Protein AF-0000000066281595 (afdb_homodimer)

Nearest PDB structures (foldseek):
  4bl1-assembly1_A  TM=5.234E-01  e=7.641E+00  Homo sapiens
  4bl1-assembly1_A  TM=5.239E-01  e=7.641E+00  Homo sapiens

pLDDT: mean 90.06, std 11.45, range [53.34, 98.88]

Solvent-accessible surface area (backbone atoms only — not comparable to full-atom values): 8128 Å² total; per-residue (Å²): 135,53,73,41,80,45,77,44,69,41,49,46,61,58,48,51,50,29,25,68,72,65,73,45,55,68,57,56,34,52,54,48,17,38,49,49,46,42,50,52,51,51,50,52,52,51,50,50,50,50,52,51,51,51,50,50,55,52,48,49,52,49,51,52,50,51,52,52,52,53,57,59,70,73,106,135,54,72,42,81,46,75,44,69,40,48,46,64,59,49,52,51,31,25,68,72,64,73,45,54,69,58,56,35,52,54,50,18,39,50,51,46,42,50,51,52,52,50,51,51,50,49,51,50,49,51,49,51,52,50,51,51,52,49,49,51,50,51,52,49,52,52,53,51,52,57,59,69,74,105

InterPro domains:
  IPR019239 Bacterial antitoxin of type II TA system, VapB [PF09957] (4-44)

Secondary structure (DSSP, 8-state):
--EEEEEEEEEHHHHHHHHHHH-S-HHHHHHHHHHHHHHHHHHHHHHHHHHHHHHHHHHHHHHHHHHHHHHHHT-/--EEEEEEEEEHHHHHHHHHHH-S-HHHHHHHHHHHHHHHHHHHHHHHHHHHHHHHHHHHHHHHHHHHHHHHHT-

Sequence (150 aa):
MTVKRTTIELDEDLVRAAQAVTGETLRATVERALQQLVAAAAEQAAARRRRIVDHLAHAGTHVDADVLLSEQAWRMTVKRTTIELDEDLVRAAQAVTGETLRATVERALQQLVAAAAEQAAARRRRIVDHLAHAGTHVDADVLLSEQAWR

Structure (mmCIF, N/CA/C/O backbone):
data_AF-0000000066281595-model_v1
#
loop_
_entity.id
_entity.type
_entity.pdbx_description
1 polymer 'Putative antitoxin VapB17'
#
loop_
_atom_site.group_PDB
_atom_site.id
_atom_site.type_symbol
_atom_site.label_atom_id
_atom_site.label_alt_id
_atom_site.label_comp_id
_atom_site.label_asym_id
_atom_site.label_entity_id
_atom_site.label_seq_id
_atom_site.pdbx_PDB_ins_code
_atom_site.Cartn_x
_atom_site.Cartn_y
_atom_site.Cartn_z
_atom_site.occupancy
_atom_site.B_iso_or_equiv
_atom_site.auth_seq_id
_atom_site.auth_comp_id
_atom_site.auth_asym_id
_atom_site.auth_atom_id
_atom_site.pdbx_PDB_model_num
ATOM 1 N N . MET A 1 1 ? -6.469 -21.859 6.199 1 77 1 MET A N 1
ATOM 2 C CA . MET A 1 1 ? -5.562 -21.25 5.227 1 77 1 MET A CA 1
ATOM 3 C C . MET A 1 1 ? -5.047 -22.297 4.238 1 77 1 MET A C 1
ATOM 5 O O . MET A 1 1 ? -4.207 -23.125 4.59 1 77 1 MET A O 1
ATOM 9 N N . THR A 1 2 ? -5.73 -22.5 3.123 1 91.62 2 THR A N 1
ATOM 10 C CA . THR A 1 2 ? -5.332 -23.469 2.102 1 91.62 2 THR A CA 1
ATOM 11 C C . THR A 1 2 ? -4.312 -22.844 1.147 1 91.62 2 THR A C 1
ATOM 13 O O . THR A 1 2 ? -4.516 -21.75 0.643 1 91.62 2 THR A O 1
ATOM 16 N N . VAL A 1 3 ? -3.201 -23.531 0.984 1 91.56 3 VAL A N 1
ATOM 17 C CA . VAL A 1 3 ? -2.146 -23.094 0.08 1 91.56 3 VAL A CA 1
ATOM 18 C C . VAL A 1 3 ? -2.297 -23.781 -1.271 1 91.56 3 VAL A C 1
ATOM 20 O O . VAL A 1 3 ? -2.588 -24.984 -1.333 1 91.56 3 VAL A O 1
ATOM 23 N N . LYS A 1 4 ? -2.17 -23.047 -2.393 1 91.81 4 LYS A N 1
ATOM 24 C CA . LYS A 1 4 ? -2.283 -23.578 -3.75 1 91.81 4 LYS A CA 1
ATOM 25 C C . LYS A 1 4 ? -1.064 -23.203 -4.59 1 91.81 4 LYS A C 1
ATOM 27 O O . LYS A 1 4 ? -0.574 -22.078 -4.516 1 91.81 4 LYS A O 1
ATOM 32 N N . ARG A 1 5 ? -0.638 -24.25 -5.293 1 92.88 5 ARG A N 1
ATOM 33 C CA . ARG A 1 5 ? 0.459 -24.031 -6.23 1 92.88 5 ARG A CA 1
ATOM 34 C C . ARG A 1 5 ? -0.049 -23.422 -7.535 1 92.88 5 ARG A C 1
ATOM 36 O O . ARG A 1 5 ? -1.083 -23.844 -8.062 1 92.88 5 ARG A O 1
ATOM 43 N N . THR A 1 6 ? 0.598 -22.344 -7.973 1 90.94 6 THR A N 1
ATOM 44 C CA . THR A 1 6 ? 0.209 -21.688 -9.219 1 90.94 6 THR A CA 1
ATOM 45 C C . THR A 1 6 ? 1.439 -21.281 -10.023 1 90.94 6 THR A C 1
ATOM 47 O O . THR A 1 6 ? 2.521 -21.094 -9.461 1 90.94 6 THR A O 1
ATOM 50 N N . THR A 1 7 ? 1.228 -21.281 -11.352 1 92.12 7 THR A N 1
ATOM 51 C CA . THR A 1 7 ? 2.258 -20.812 -12.266 1 92.12 7 THR A CA 1
ATOM 52 C C . THR A 1 7 ? 1.851 -19.484 -12.898 1 92.12 7 THR A C 1
ATOM 54 O O . THR A 1 7 ? 0.753 -19.359 -13.445 1 92.12 7 THR A O 1
ATOM 57 N N . ILE A 1 8 ? 2.732 -18.531 -12.664 1 92.38 8 ILE A N 1
ATOM 58 C CA . ILE A 1 8 ? 2.408 -17.203 -13.188 1 92.38 8 ILE A CA 1
ATOM 59 C C . ILE A 1 8 ? 3.648 -16.578 -13.828 1 92.38 8 ILE A C 1
ATOM 61 O O . ILE A 1 8 ? 4.777 -16.953 -13.484 1 92.38 8 ILE A O 1
ATOM 65 N N . GLU A 1 9 ? 3.311 -15.734 -14.883 1 94.25 9 GLU A N 1
ATOM 66 C CA . GLU A 1 9 ? 4.355 -14.93 -15.5 1 94.25 9 GLU A CA 1
ATOM 67 C C . GLU A 1 9 ? 4.441 -13.547 -14.852 1 94.25 9 GLU A C 1
ATOM 69 O O . GLU A 1 9 ? 3.434 -12.852 -14.727 1 94.25 9 GLU A O 1
ATOM 74 N N . LEU A 1 10 ? 5.699 -13.242 -14.469 1 95.69 10 LEU A N 1
ATOM 75 C CA . LEU A 1 10 ? 5.902 -11.961 -13.797 1 95.69 10 LEU A CA 1
ATOM 76 C C . LEU A 1 10 ? 6.996 -11.156 -14.484 1 95.69 10 LEU A C 1
ATOM 78 O O . LEU A 1 10 ? 7.949 -11.727 -15.023 1 95.69 10 LEU A O 1
ATOM 82 N N . ASP A 1 11 ? 6.836 -9.875 -14.43 1 96.19 11 ASP A N 1
ATOM 83 C CA . ASP A 1 11 ? 7.883 -8.961 -14.875 1 96.19 11 ASP A CA 1
ATOM 84 C C . ASP A 1 11 ? 9.102 -9.031 -13.953 1 96.19 11 ASP A C 1
ATOM 86 O O . ASP A 1 11 ? 9.023 -8.664 -12.781 1 96.19 11 ASP A O 1
ATOM 90 N N . GLU A 1 12 ? 10.266 -9.414 -14.547 1 95.94 12 GLU A N 1
ATOM 91 C CA . GLU A 1 12 ? 11.469 -9.648 -13.75 1 95.94 12 GLU A CA 1
ATOM 92 C C . GLU A 1 12 ? 11.953 -8.367 -13.078 1 95.94 12 GLU A C 1
ATOM 94 O O . GLU A 1 12 ? 12.438 -8.398 -11.945 1 95.94 12 GLU A O 1
ATOM 99 N N . ASP A 1 13 ? 11.852 -7.312 -13.828 1 96.94 13 ASP A N 1
ATOM 100 C CA . ASP A 1 13 ? 12.289 -6.039 -13.258 1 96.94 13 ASP A CA 1
ATOM 101 C C . ASP A 1 13 ? 11.406 -5.637 -12.078 1 96.94 13 ASP A C 1
ATOM 103 O O . ASP A 1 13 ? 11.898 -5.148 -11.062 1 96.94 13 ASP A O 1
ATOM 107 N N . LEU A 1 14 ? 10.156 -5.871 -12.164 1 97.75 14 LEU A N 1
ATOM 108 C CA . LEU A 1 14 ? 9.219 -5.57 -11.086 1 97.75 14 LEU A CA 1
ATOM 109 C C . LEU A 1 14 ? 9.477 -6.461 -9.875 1 97.75 14 LEU A C 1
ATOM 111 O O . LEU A 1 14 ? 9.461 -5.984 -8.742 1 97.75 14 LEU A O 1
ATOM 115 N N . VAL A 1 15 ? 9.742 -7.648 -10.148 1 97.62 15 VAL A N 1
ATOM 116 C CA . VAL A 1 15 ? 10.031 -8.602 -9.078 1 97.62 15 VAL A CA 1
ATOM 117 C C . VAL A 1 15 ? 11.312 -8.188 -8.359 1 97.62 15 VAL A C 1
ATOM 119 O O . VAL A 1 15 ? 11.344 -8.148 -7.125 1 97.62 15 VAL A O 1
ATOM 122 N N . ARG A 1 16 ? 12.273 -7.859 -9.109 1 97.44 16 ARG A N 1
ATOM 123 C CA . ARG A 1 16 ? 13.539 -7.441 -8.523 1 97.44 16 ARG A CA 1
ATOM 124 C C . ARG A 1 16 ? 13.352 -6.199 -7.656 1 97.44 16 ARG A C 1
ATOM 126 O O . ARG A 1 16 ? 13.883 -6.125 -6.543 1 97.44 16 ARG A O 1
ATOM 133 N N . ALA A 1 17 ? 12.625 -5.348 -8.203 1 98.31 17 ALA A N 1
ATOM 134 C CA . ALA A 1 17 ? 12.367 -4.121 -7.453 1 98.31 17 ALA A CA 1
ATOM 135 C C . ALA A 1 17 ? 11.617 -4.414 -6.16 1 98.31 17 ALA A C 1
ATOM 137 O O . ALA A 1 17 ? 11.945 -3.875 -5.102 1 98.31 17 ALA A O 1
ATOM 138 N N . ALA A 1 18 ? 10.68 -5.223 -6.18 1 98.6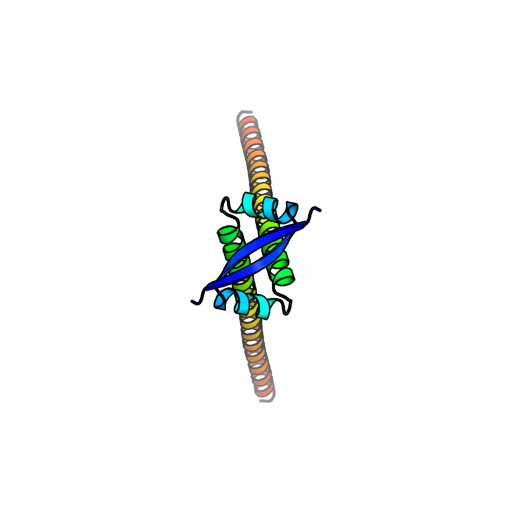9 18 ALA A N 1
ATOM 139 C CA . ALA A 1 18 ? 9.859 -5.559 -5.016 1 98.69 18 ALA A CA 1
ATOM 140 C C . ALA A 1 18 ? 10.68 -6.324 -3.979 1 98.69 18 ALA A C 1
ATOM 142 O O . ALA A 1 18 ? 10.547 -6.082 -2.775 1 98.69 18 ALA A O 1
ATOM 143 N N . GLN A 1 19 ? 11.547 -7.16 -4.484 1 98.5 19 GLN A N 1
ATOM 144 C CA . GLN A 1 19 ? 12.391 -7.918 -3.562 1 98.5 19 GLN A CA 1
ATOM 145 C C . GLN A 1 19 ? 13.422 -7.02 -2.895 1 98.5 19 GLN A C 1
ATOM 147 O O . GLN A 1 19 ? 13.773 -7.223 -1.73 1 98.5 19 GLN A O 1
ATOM 152 N N . ALA A 1 20 ? 13.844 -6.062 -3.617 1 98.31 20 ALA A N 1
ATOM 153 C CA . ALA A 1 20 ? 14.766 -5.098 -3.02 1 98.31 20 ALA A CA 1
ATOM 154 C C . ALA A 1 20 ? 14.094 -4.34 -1.877 1 98.31 20 ALA A C 1
ATOM 156 O O . ALA A 1 20 ? 14.75 -3.982 -0.893 1 98.31 20 ALA A O 1
ATOM 157 N N . VAL A 1 21 ? 12.812 -4.227 -1.953 1 98.06 21 VAL A N 1
ATOM 158 C CA . VAL A 1 21 ? 12.039 -3.531 -0.932 1 98.06 21 VAL A CA 1
ATOM 159 C C . VAL A 1 21 ? 11.906 -4.414 0.308 1 98.06 21 VAL A C 1
ATOM 161 O O . VAL A 1 21 ? 12.109 -3.949 1.433 1 98.06 21 VAL A O 1
ATOM 164 N N . THR A 1 22 ? 11.664 -5.648 0.061 1 97.88 22 THR A N 1
ATOM 165 C CA . THR A 1 22 ? 11.32 -6.516 1.182 1 97.88 22 THR A CA 1
ATOM 166 C C . THR A 1 22 ? 12.555 -7.25 1.698 1 97.88 22 THR A C 1
ATOM 168 O O . THR A 1 22 ? 12.602 -7.656 2.861 1 97.88 22 THR A O 1
ATOM 171 N N . GLY A 1 23 ? 13.477 -7.578 0.823 1 98.19 23 GLY A N 1
ATOM 172 C CA . GLY A 1 23 ? 14.617 -8.414 1.163 1 98.19 23 GLY A CA 1
ATOM 173 C C . GLY A 1 23 ? 14.25 -9.875 1.336 1 98.19 23 GLY A C 1
ATOM 174 O O . GLY A 1 23 ? 14.914 -10.602 2.082 1 98.19 23 GLY A O 1
ATOM 175 N N . GLU A 1 24 ? 13.211 -10.242 0.807 1 97.75 24 GLU A N 1
ATOM 176 C CA . GLU A 1 24 ? 12.664 -11.578 1.02 1 97.75 24 GLU A CA 1
ATOM 177 C C . GLU A 1 24 ? 12.688 -12.398 -0.268 1 97.75 24 GLU A C 1
ATOM 179 O O . GLU A 1 24 ? 13.047 -11.883 -1.329 1 97.75 24 GLU A O 1
ATOM 184 N N . THR A 1 25 ? 12.391 -13.609 -0.112 1 96.19 25 THR A N 1
ATOM 185 C CA . THR A 1 25 ? 12.227 -14.477 -1.273 1 96.19 25 THR A CA 1
ATOM 186 C C . THR A 1 25 ? 11.047 -14.016 -2.127 1 96.19 25 THR A C 1
ATOM 188 O O . THR A 1 25 ? 10.258 -13.172 -1.697 1 96.19 25 THR A O 1
ATOM 191 N N . LEU A 1 26 ? 10.953 -14.586 -3.236 1 95.38 26 LEU A N 1
ATOM 192 C CA . LEU A 1 26 ? 9.867 -14.242 -4.148 1 95.38 26 LEU A CA 1
ATOM 193 C C . LEU A 1 26 ? 8.508 -14.547 -3.518 1 95.38 26 LEU A C 1
ATOM 195 O O . LEU A 1 26 ? 7.613 -13.703 -3.529 1 95.38 26 LEU A O 1
ATOM 199 N N . ARG A 1 27 ? 8.352 -15.719 -3.01 1 94.81 27 ARG A N 1
ATOM 200 C CA . ARG A 1 27 ? 7.082 -16.109 -2.41 1 94.81 27 ARG A CA 1
ATOM 201 C C . ARG A 1 27 ? 6.688 -15.164 -1.286 1 94.81 27 ARG A C 1
ATOM 203 O O . ARG A 1 27 ? 5.551 -14.688 -1.242 1 94.81 27 ARG A O 1
ATOM 210 N N . ALA A 1 28 ? 7.598 -14.906 -0.482 1 96.56 28 ALA A N 1
ATOM 211 C CA . ALA A 1 28 ? 7.336 -14.031 0.657 1 96.56 28 ALA A CA 1
ATOM 212 C C . ALA A 1 28 ? 7.043 -12.609 0.197 1 96.56 28 ALA A C 1
ATOM 214 O O . ALA A 1 28 ? 6.18 -11.93 0.765 1 96.56 28 ALA A O 1
ATOM 215 N N . THR A 1 29 ? 7.734 -12.148 -0.783 1 98.31 29 THR A N 1
ATOM 216 C CA . THR A 1 29 ? 7.531 -10.82 -1.347 1 98.31 29 THR A CA 1
ATOM 217 C C . THR A 1 29 ? 6.129 -10.695 -1.94 1 98.31 29 THR A C 1
ATOM 219 O O . THR A 1 29 ? 5.43 -9.711 -1.69 1 98.31 29 THR A O 1
ATOM 222 N N . VAL A 1 30 ? 5.703 -11.664 -2.643 1 98.31 30 VAL A N 1
ATOM 223 C CA . VAL A 1 30 ? 4.383 -11.656 -3.262 1 98.31 30 VAL A CA 1
ATOM 224 C C . VAL A 1 30 ? 3.305 -11.68 -2.18 1 98.31 30 VAL A C 1
ATOM 226 O O . VAL A 1 30 ? 2.338 -10.914 -2.238 1 98.31 30 VAL A O 1
ATOM 229 N N . GLU A 1 31 ? 3.459 -12.547 -1.214 1 97.69 31 GLU A N 1
ATOM 230 C CA . GLU A 1 31 ? 2.488 -12.617 -0.125 1 97.69 31 GLU A CA 1
ATOM 231 C C . GLU A 1 31 ? 2.379 -11.281 0.604 1 97.69 31 GLU A C 1
ATOM 233 O O . GLU A 1 31 ? 1.276 -10.82 0.909 1 97.69 31 GLU A O 1
ATOM 238 N N . ARG A 1 32 ? 3.496 -10.672 0.82 1 98.44 32 ARG A N 1
ATOM 239 C CA . ARG A 1 32 ? 3.508 -9.367 1.468 1 98.44 32 ARG A CA 1
ATOM 240 C C . ARG A 1 32 ? 2.797 -8.32 0.611 1 98.44 32 ARG A C 1
ATOM 242 O O . ARG A 1 32 ? 2.031 -7.508 1.125 1 98.44 32 ARG A O 1
ATOM 249 N N . ALA A 1 33 ? 3.072 -8.305 -0.609 1 98.88 33 ALA A N 1
ATOM 250 C CA . ALA A 1 33 ? 2.441 -7.355 -1.521 1 98.88 33 ALA A CA 1
ATOM 251 C C . ALA A 1 33 ? 0.924 -7.523 -1.523 1 98.88 33 ALA A C 1
ATOM 253 O O . ALA A 1 33 ? 0.183 -6.539 -1.474 1 98.88 33 ALA A O 1
ATOM 254 N N . LEU A 1 34 ? 0.472 -8.75 -1.56 1 98.75 34 LEU A N 1
ATOM 255 C CA . LEU A 1 34 ? -0.961 -9.023 -1.553 1 98.75 34 LEU A CA 1
ATOM 256 C C . LEU A 1 34 ? -1.588 -8.602 -0.228 1 98.75 34 LEU A C 1
ATOM 258 O O . LEU A 1 34 ? -2.678 -8.031 -0.206 1 98.75 34 LEU A O 1
ATOM 262 N N . GLN A 1 35 ? -0.902 -8.883 0.864 1 98.62 35 GLN A N 1
ATOM 263 C CA . GLN A 1 35 ? -1.385 -8.477 2.178 1 98.62 35 GLN A CA 1
ATOM 264 C C . GLN A 1 35 ? -1.542 -6.957 2.256 1 98.62 35 GLN A C 1
ATOM 266 O O . GLN A 1 35 ? -2.557 -6.457 2.746 1 98.62 35 GLN A O 1
ATOM 271 N N . GLN A 1 36 ? -0.567 -6.328 1.785 1 98.62 36 GLN A N 1
ATOM 272 C CA . GLN A 1 36 ? -0.601 -4.867 1.82 1 98.62 36 GLN A CA 1
ATOM 273 C C . GLN A 1 36 ? -1.715 -4.32 0.932 1 98.62 36 GLN A C 1
ATOM 275 O O . GLN A 1 36 ? -2.387 -3.354 1.294 1 98.62 36 GLN A O 1
ATOM 280 N N . LEU A 1 37 ? -1.861 -4.949 -0.156 1 98.75 37 LEU A N 1
ATOM 281 C CA . LEU A 1 37 ? -2.939 -4.559 -1.059 1 98.75 37 LEU A CA 1
ATOM 282 C C . LEU A 1 37 ? -4.293 -4.68 -0.37 1 98.75 37 LEU A C 1
ATOM 284 O O . LEU A 1 37 ? -5.105 -3.75 -0.419 1 98.75 37 LEU A O 1
ATOM 288 N N . VAL A 1 38 ? -4.531 -5.762 0.256 1 98.75 38 VAL A N 1
ATOM 289 C CA . VAL A 1 38 ? -5.801 -6.02 0.927 1 98.75 38 VAL A CA 1
ATOM 290 C C . VAL A 1 38 ? -5.973 -5.055 2.1 1 98.75 38 VAL A C 1
ATOM 292 O O . VAL A 1 38 ? -7.043 -4.469 2.277 1 98.75 38 VAL A O 1
ATOM 295 N N . ALA A 1 39 ? -4.934 -4.914 2.848 1 98.5 39 ALA A N 1
ATOM 296 C CA . ALA A 1 39 ? -4.988 -4.035 4.012 1 98.5 39 ALA A CA 1
ATOM 297 C C . ALA A 1 39 ? -5.273 -2.594 3.6 1 98.5 39 ALA A C 1
ATOM 299 O O . ALA A 1 39 ? -6.074 -1.905 4.238 1 98.5 39 ALA A O 1
ATOM 300 N N . ALA A 1 40 ? -4.605 -2.127 2.564 1 97.88 40 ALA A N 1
ATOM 301 C CA . ALA A 1 40 ? -4.797 -0.758 2.09 1 97.88 40 ALA A CA 1
ATOM 302 C C . ALA A 1 40 ? -6.234 -0.53 1.636 1 97.88 40 ALA A C 1
ATOM 304 O O . ALA A 1 40 ? -6.809 0.533 1.884 1 97.88 40 ALA A O 1
ATOM 305 N N . ALA A 1 41 ? -6.766 -1.47 0.999 1 98.12 41 ALA A N 1
ATOM 306 C CA . ALA A 1 41 ? -8.148 -1.357 0.541 1 98.12 41 ALA A CA 1
ATOM 307 C C . ALA A 1 41 ? -9.109 -1.288 1.722 1 98.12 41 ALA A C 1
ATOM 309 O O . ALA A 1 41 ? -10.07 -0.511 1.703 1 98.12 41 ALA A O 1
ATOM 310 N N . ALA A 1 42 ? -8.898 -2.129 2.67 1 98.12 42 ALA A N 1
ATOM 311 C CA . ALA A 1 42 ? -9.734 -2.135 3.863 1 98.12 42 ALA A CA 1
ATOM 312 C C . ALA A 1 42 ? -9.672 -0.793 4.586 1 98.12 42 ALA A C 1
ATOM 314 O O . ALA A 1 42 ? -10.695 -0.278 5.047 1 98.12 42 ALA A O 1
ATOM 315 N N . GLU A 1 43 ? -8.516 -0.249 4.684 1 97.69 43 GLU A N 1
ATOM 316 C CA . GLU A 1 43 ? -8.312 1.04 5.34 1 97.69 43 GLU A CA 1
ATOM 317 C C . GLU A 1 43 ? -9.039 2.156 4.594 1 97.69 43 GLU A C 1
ATOM 319 O O . GLU A 1 43 ? -9.672 3.018 5.215 1 97.69 43 GLU A O 1
ATOM 324 N N . GLN A 1 44 ? -8.922 2.119 3.312 1 97.5 44 GLN A N 1
ATOM 325 C CA . GLN A 1 44 ? -9.594 3.131 2.504 1 97.5 44 GLN A CA 1
ATOM 326 C C . GLN A 1 44 ? -11.109 3.057 2.68 1 97.5 44 GLN A C 1
ATOM 328 O O . GLN A 1 44 ? -11.773 4.086 2.797 1 97.5 44 GLN A O 1
ATOM 333 N N . ALA A 1 45 ? -11.57 1.876 2.697 1 97.12 45 ALA A N 1
ATOM 334 C CA . ALA A 1 45 ? -13 1.684 2.883 1 97.12 45 ALA A CA 1
ATOM 335 C C . ALA A 1 45 ? -13.453 2.186 4.254 1 97.12 45 ALA A C 1
ATOM 337 O O . ALA A 1 45 ? -14.492 2.836 4.371 1 97.12 45 ALA A O 1
ATOM 338 N N . ALA A 1 46 ? -12.68 1.836 5.199 1 97.5 46 ALA A N 1
ATOM 339 C CA . ALA A 1 46 ? -12.984 2.273 6.559 1 97.5 46 ALA A CA 1
ATOM 340 C 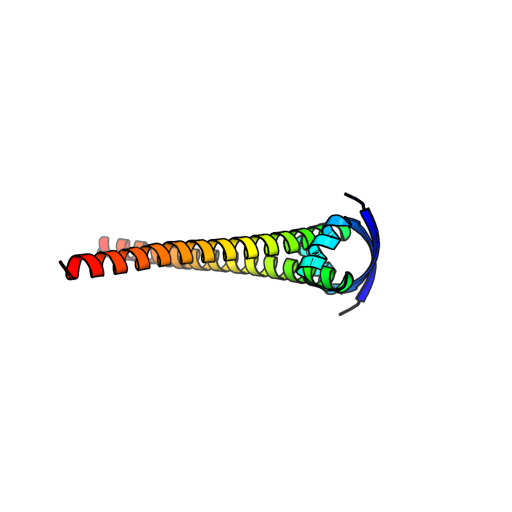C . ALA A 1 46 ? -12.953 3.795 6.664 1 97.5 46 ALA A C 1
ATOM 342 O O . ALA A 1 46 ? -13.812 4.398 7.305 1 97.5 46 ALA A O 1
ATOM 343 N N . ALA A 1 47 ? -12.016 4.387 6.059 1 97.25 47 ALA A N 1
ATOM 344 C CA . ALA A 1 47 ? -11.883 5.844 6.074 1 97.25 47 ALA A CA 1
ATOM 345 C C . ALA A 1 47 ? -13.078 6.512 5.402 1 97.25 47 ALA A C 1
ATOM 347 O O . ALA A 1 47 ? -13.602 7.508 5.902 1 97.25 47 ALA A O 1
ATOM 348 N N . ARG A 1 48 ? -13.445 5.969 4.371 1 97.06 48 ARG A N 1
ATOM 349 C CA . ARG A 1 48 ? -14.602 6.492 3.652 1 97.06 48 ARG A CA 1
ATOM 350 C C . ARG A 1 48 ? -15.859 6.406 4.504 1 97.06 48 ARG A C 1
ATOM 352 O O . ARG A 1 48 ? -16.641 7.359 4.574 1 97.06 48 ARG A O 1
ATOM 359 N N . ARG A 1 49 ? -15.969 5.324 5.152 1 97.12 49 ARG A N 1
ATOM 360 C CA . ARG A 1 49 ? -17.125 5.125 6.012 1 97.12 49 ARG A CA 1
ATOM 361 C C . ARG A 1 49 ? -17.141 6.129 7.16 1 97.12 49 ARG A C 1
ATOM 363 O O . ARG A 1 49 ? -18.188 6.703 7.477 1 97.12 49 ARG A O 1
ATOM 370 N N . ARG A 1 50 ? -16.016 6.301 7.66 1 97.25 50 ARG A N 1
ATOM 371 C CA . ARG A 1 50 ? -15.898 7.254 8.766 1 97.25 50 ARG A CA 1
ATOM 372 C C . ARG A 1 50 ? -16.266 8.664 8.305 1 97.25 50 ARG A C 1
ATOM 374 O O . ARG A 1 50 ? -16.984 9.383 9.008 1 97.25 50 ARG A O 1
ATOM 381 N N . ARG A 1 51 ? -15.781 9 7.195 1 96.31 51 ARG A N 1
ATOM 382 C CA . ARG A 1 51 ? -16.078 10.32 6.652 1 96.31 51 ARG A CA 1
ATOM 383 C C . ARG A 1 51 ? -17.578 10.492 6.426 1 96.31 51 ARG A C 1
ATOM 385 O O . ARG A 1 51 ? -18.141 11.555 6.711 1 96.31 51 ARG A O 1
ATOM 392 N N . ILE A 1 52 ? -18.188 9.5 6 1 95.62 52 ILE A N 1
ATOM 393 C CA . ILE A 1 52 ? -19.625 9.531 5.727 1 95.62 52 ILE A CA 1
ATOM 394 C C . ILE A 1 52 ? -20.391 9.68 7.039 1 95.62 52 ILE A C 1
ATOM 396 O O . ILE A 1 52 ? -21.312 10.492 7.141 1 95.62 52 ILE A O 1
ATOM 400 N N . VAL A 1 53 ? -19.953 8.977 8.031 1 93.69 53 VAL A N 1
ATOM 401 C CA . VAL A 1 53 ? -20.609 9.016 9.336 1 93.69 53 VAL A CA 1
ATOM 402 C C . VAL A 1 53 ? -20.453 10.406 9.953 1 93.69 53 VAL A C 1
ATOM 404 O O . VAL A 1 53 ? -21.422 10.977 10.469 1 93.69 53 VAL A O 1
ATOM 407 N N . ASP A 1 54 ? -19.312 10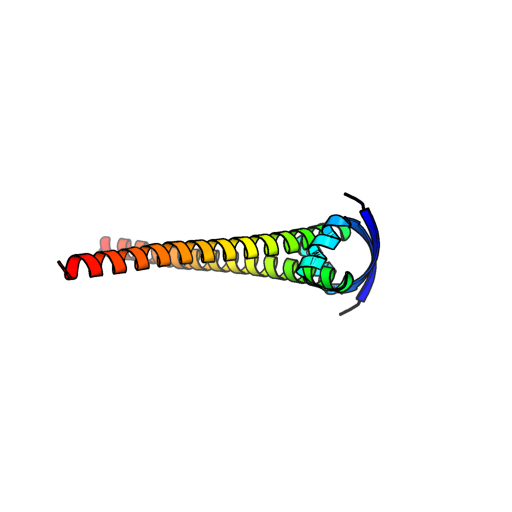.938 9.836 1 91.75 54 ASP A N 1
ATOM 408 C CA . ASP A 1 54 ? -19.031 12.273 10.359 1 91.75 54 ASP A CA 1
ATOM 409 C C . ASP A 1 54 ? -19.891 13.32 9.664 1 91.75 54 ASP A C 1
ATOM 411 O O . ASP A 1 54 ? -20.469 14.195 10.312 1 91.75 54 ASP A O 1
ATOM 415 N N . HIS A 1 55 ? -19.984 13.18 8.422 1 91.62 55 HIS A N 1
ATOM 416 C CA . HIS A 1 55 ? -20.797 14.109 7.637 1 91.62 55 HIS A CA 1
ATO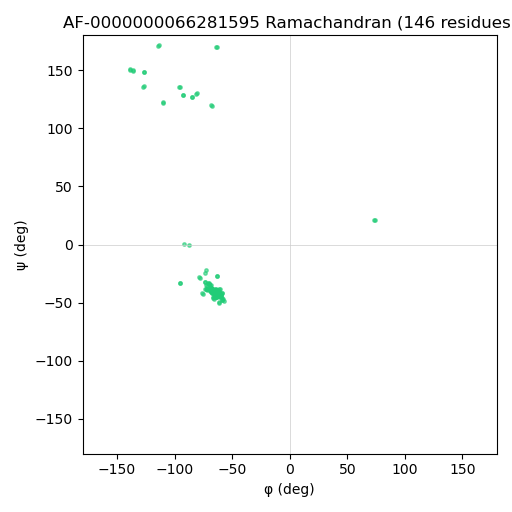M 417 C C . HIS A 1 55 ? -22.266 14.031 8.023 1 91.62 55 HIS A C 1
ATOM 419 O O . HIS A 1 55 ? -22.922 15.062 8.188 1 91.62 55 HIS A O 1
ATOM 425 N N . LEU A 1 56 ? -22.688 12.828 8.234 1 90.06 56 LEU A N 1
ATOM 426 C CA . LEU A 1 56 ? -24.094 12.633 8.594 1 90.06 56 LEU A CA 1
ATOM 427 C C . LEU A 1 56 ? -24.375 13.164 9.992 1 90.06 56 LEU A C 1
ATOM 429 O O . LEU A 1 56 ? -25.422 13.766 10.234 1 90.06 56 LEU A O 1
ATOM 433 N N . ALA A 1 57 ? -23.469 13.039 10.82 1 88.62 57 ALA A N 1
ATOM 434 C CA . ALA A 1 57 ? -23.609 13.547 12.18 1 88.62 57 ALA A CA 1
ATOM 435 C C . ALA A 1 57 ? -23.641 15.07 12.195 1 88.62 57 ALA A C 1
ATOM 437 O O . ALA A 1 57 ? -24.422 15.68 12.93 1 88.62 57 ALA A O 1
ATOM 438 N N . HIS A 1 58 ? -22.859 15.625 11.367 1 87.81 58 HIS A N 1
ATOM 439 C CA . HIS A 1 58 ? -22.812 17.078 11.289 1 87.81 58 HIS A CA 1
ATOM 440 C C . HIS A 1 58 ? -24.062 17.641 10.625 1 87.81 58 HIS A C 1
ATOM 442 O O . HIS A 1 58 ? -24.594 18.672 11.055 1 87.81 58 HIS A O 1
ATOM 448 N N . ALA A 1 59 ? -24.469 16.906 9.641 1 84.94 59 ALA A N 1
ATOM 449 C CA . ALA A 1 59 ? -25.672 17.328 8.93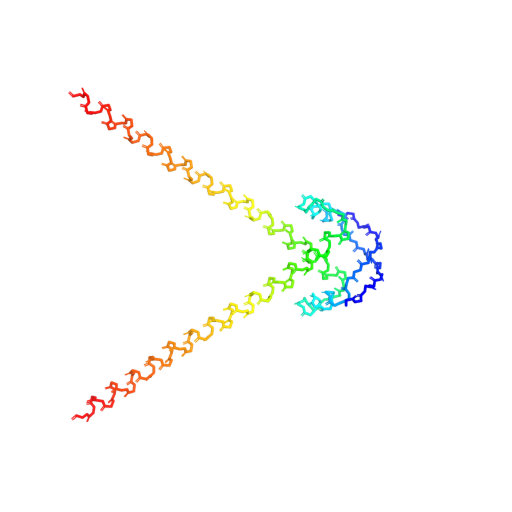8 1 84.94 59 ALA A CA 1
ATOM 450 C C . ALA A 1 59 ? -26.906 17.188 9.82 1 84.94 59 ALA A C 1
ATOM 452 O O . ALA A 1 59 ? -27.812 18.031 9.789 1 84.94 59 ALA A O 1
ATOM 453 N N . GLY A 1 60 ? -26.891 16.156 10.516 1 78.25 60 GLY A N 1
ATOM 454 C CA . GLY A 1 60 ? -27.984 15.969 11.453 1 78.25 60 GLY A CA 1
ATOM 455 C C . GLY A 1 60 ? -28.047 17.031 12.531 1 78.25 60 GLY A C 1
ATOM 456 O O . GLY A 1 60 ? -29.125 17.516 12.867 1 78.25 60 GLY A O 1
ATOM 457 N N . THR A 1 61 ? -26.922 17.391 12.977 1 77.94 61 THR A N 1
ATOM 458 C CA . THR A 1 61 ? -26.859 18.438 14.008 1 77.94 61 THR A CA 1
ATOM 459 C C . THR A 1 61 ? -27.297 19.781 13.438 1 77.94 61 THR A C 1
ATOM 461 O O . THR A 1 61 ? -28.016 20.531 14.102 1 77.94 61 THR A O 1
ATOM 464 N N . HIS A 1 62 ? -26.922 20.016 12.258 1 73.81 62 HIS A N 1
ATOM 465 C CA . HIS A 1 62 ? -27.297 21.266 11.633 1 73.81 62 HIS A CA 1
ATOM 466 C C . HIS A 1 62 ? -28.781 21.312 11.281 1 73.81 62 HIS A C 1
ATOM 468 O O . HIS A 1 62 ? -29.422 22.344 11.438 1 73.81 62 HIS A O 1
ATOM 474 N N . VAL A 1 63 ? -29.297 20.25 10.859 1 71.94 63 VAL A N 1
ATOM 475 C CA . VAL A 1 63 ? -30.719 20.172 10.523 1 71.94 63 VAL A CA 1
ATOM 476 C C . VAL A 1 63 ? -31.562 20.297 11.789 1 71.94 63 VAL A C 1
ATOM 478 O O . VAL A 1 63 ? -32.562 21.016 11.812 1 71.94 63 VAL A O 1
ATOM 481 N N . ASP A 1 64 ? -31.078 19.672 12.766 1 71 64 ASP A N 1
ATOM 482 C CA . ASP A 1 64 ? -31.812 19.781 14.031 1 71 64 ASP A CA 1
ATOM 483 C C . ASP A 1 64 ? -31.766 21.203 14.578 1 71 64 ASP A C 1
ATOM 485 O O . ASP A 1 64 ? -32.75 21.719 15.07 1 71 64 ASP A O 1
ATOM 489 N N . ALA A 1 65 ? -30.672 21.844 14.445 1 68.69 65 ALA A N 1
ATOM 490 C CA . ALA A 1 65 ? -30.5 23.219 14.914 1 68.69 65 ALA A CA 1
ATOM 491 C C . ALA A 1 65 ? -31.359 24.188 14.102 1 68.69 65 ALA A C 1
ATOM 493 O O . ALA A 1 65 ? -31.969 25.094 14.656 1 68.69 65 ALA A O 1
ATOM 494 N N . ASP A 1 66 ? -31.469 23.984 12.844 1 67.25 66 ASP A N 1
ATOM 495 C CA . ASP A 1 66 ? -32.25 24.844 11.961 1 67.25 66 ASP A CA 1
ATOM 496 C C . ASP A 1 66 ? -33.75 24.703 12.242 1 67.25 66 ASP A C 1
ATOM 498 O O . ASP A 1 66 ? -34.5 25.688 12.227 1 67.25 66 ASP A O 1
ATOM 502 N N . VAL A 1 67 ? -34.156 23.531 12.547 1 70.31 67 VAL A N 1
ATOM 503 C CA . VAL A 1 67 ? -35.562 23.266 12.859 1 70.31 67 VAL A CA 1
ATOM 504 C C . VAL A 1 67 ? -35.906 23.875 14.219 1 70.31 67 VAL A C 1
ATOM 506 O O . VAL A 1 67 ? -36.938 24.516 14.375 1 70.31 67 VAL A O 1
ATOM 509 N N . LEU A 1 68 ? -35.031 23.781 15.078 1 69.25 68 LEU A N 1
ATOM 510 C CA . LEU A 1 68 ? -35.25 24.344 16.406 1 69.25 68 LEU A CA 1
ATOM 511 C C . LEU A 1 68 ? -35.281 25.859 16.359 1 69.25 68 LEU A C 1
ATOM 513 O O . LEU A 1 68 ? -36.094 26.5 17.016 1 69.25 68 LEU A O 1
ATOM 517 N N . LEU A 1 69 ? -34.438 26.422 15.594 1 68.12 69 LEU A N 1
ATOM 518 C CA . LEU A 1 69 ? -34.375 27.875 15.461 1 68.12 69 LEU A CA 1
ATOM 519 C C . LEU A 1 69 ? -35.594 28.406 14.719 1 68.12 69 LEU A C 1
ATOM 521 O O . LEU A 1 69 ? -36.125 29.453 15.07 1 68.12 69 LEU A O 1
ATOM 525 N N . SER A 1 70 ? -36.062 27.688 13.836 1 72 70 SER A N 1
ATOM 526 C CA . SER A 1 70 ? -37.25 28.062 13.094 1 72 70 SER A CA 1
ATOM 527 C C . SER A 1 70 ? -38.5 27.953 13.961 1 72 70 SER A C 1
ATOM 529 O O . SER A 1 70 ? -39.375 28.812 13.906 1 72 70 SER A O 1
ATOM 531 N N . GLU A 1 71 ? -38.562 27.062 14.781 1 69.75 71 GLU A N 1
ATOM 532 C CA . GLU A 1 71 ? -39.719 26.875 15.664 1 69.75 71 GLU A CA 1
ATOM 533 C C . GLU A 1 71 ? -39.75 27.938 16.766 1 69.75 71 GLU A C 1
ATOM 535 O O . GLU A 1 71 ? -40.812 28.438 17.141 1 69.75 71 GLU A O 1
ATOM 540 N N . GLN A 1 72 ? -38.656 28.375 17.203 1 63.38 72 GLN A N 1
ATOM 541 C CA . GLN A 1 72 ? -38.562 29.391 18.25 1 63.38 72 GLN A CA 1
ATOM 542 C C . GLN A 1 72 ? -38.812 30.781 17.688 1 63.38 72 GLN A C 1
ATOM 544 O O . GLN A 1 72 ? -39.312 31.672 18.391 1 63.38 72 GLN A O 1
ATOM 549 N N . ALA A 1 73 ? -38.5 30.891 16.469 1 66.19 73 ALA A N 1
ATOM 550 C CA . ALA A 1 73 ? -38.719 32.188 15.82 1 66.19 73 ALA A CA 1
ATOM 551 C C . ALA A 1 73 ? -40.219 32.406 15.586 1 66.19 73 ALA A C 1
ATOM 553 O O . ALA A 1 73 ? -40.625 33.562 15.461 1 66.19 73 ALA A O 1
ATOM 554 N N . TRP A 1 74 ? -40.938 31.438 15.5 1 67.12 74 TRP A N 1
ATOM 555 C CA . TRP A 1 74 ? -42.375 31.562 15.266 1 67.12 74 TRP A CA 1
ATOM 556 C C . TRP A 1 74 ? -43.125 31.703 16.578 1 67.12 74 TRP A C 1
ATOM 558 O O . TRP A 1 74 ? -44.344 32 16.578 1 67.12 74 TRP A O 1
ATOM 568 N N . ARG A 1 75 ? -42.469 31.688 17.672 1 53.34 75 ARG A N 1
ATOM 569 C CA . ARG A 1 75 ? -43.156 31.953 18.922 1 53.34 75 ARG A CA 1
ATOM 570 C C . ARG A 1 75 ? -43 33.406 19.328 1 53.34 75 ARG A C 1
ATOM 572 O O . ARG A 1 75 ? -43.969 34.062 19.75 1 53.34 75 ARG A O 1
ATOM 579 N N . MET B 1 1 ? 11.648 -4.887 -20.375 1 77.12 1 MET B N 1
ATOM 580 C CA . MET B 1 1 ? 10.758 -5.59 -19.438 1 77.12 1 MET B CA 1
ATOM 581 C C . MET B 1 1 ? 10.727 -7.082 -19.75 1 77.12 1 MET B C 1
ATOM 583 O O . MET B 1 1 ? 10.125 -7.5 -20.75 1 77.12 1 MET B O 1
ATOM 587 N N . THR B 1 2 ? 11.594 -7.855 -19.141 1 91.5 2 THR B N 1
ATOM 588 C CA . THR B 1 2 ? 11.656 -9.297 -19.344 1 91.5 2 THR B CA 1
ATOM 589 C C . THR B 1 2 ? 10.656 -10.016 -18.438 1 91.5 2 THR B C 1
ATOM 591 O O . THR B 1 2 ? 10.609 -9.758 -17.234 1 91.5 2 THR B O 1
ATOM 594 N N . VAL B 1 3 ? 9.82 -10.844 -19.047 1 91.69 3 VAL B N 1
ATOM 595 C CA . VAL B 1 3 ? 8.828 -11.617 -18.312 1 91.69 3 VAL B CA 1
ATOM 596 C C . VAL B 1 3 ? 9.375 -13.023 -18.031 1 91.69 3 VAL B C 1
ATOM 598 O O . VAL B 1 3 ? 10 -13.633 -18.906 1 91.69 3 VAL B O 1
ATOM 601 N N . LYS B 1 4 ? 9.203 -13.531 -16.797 1 91.88 4 LYS B N 1
ATOM 602 C CA . LYS B 1 4 ? 9.664 -14.859 -16.391 1 91.88 4 LYS B CA 1
ATOM 603 C C . LYS B 1 4 ? 8.531 -15.672 -15.781 1 91.88 4 LYS B C 1
ATOM 605 O O . LYS B 1 4 ? 7.73 -15.141 -15.008 1 91.88 4 LYS B O 1
ATOM 610 N N . ARG B 1 5 ? 8.523 -16.922 -16.234 1 93 5 ARG B N 1
ATOM 611 C CA . ARG B 1 5 ? 7.559 -17.875 -15.664 1 93 5 ARG B CA 1
ATOM 612 C C . ARG B 1 5 ? 8.062 -18.438 -14.344 1 93 5 ARG B C 1
ATOM 614 O O . ARG B 1 5 ? 9.242 -18.781 -14.219 1 93 5 ARG B O 1
ATOM 621 N N . THR B 1 6 ? 7.215 -18.391 -13.328 1 90.88 6 THR B N 1
ATOM 622 C CA . THR B 1 6 ? 7.586 -18.922 -12.016 1 90.88 6 THR B CA 1
ATOM 623 C C . THR B 1 6 ? 6.422 -19.672 -11.391 1 90.88 6 THR B C 1
ATOM 625 O O . THR B 1 6 ? 5.262 -19.422 -11.727 1 90.88 6 THR B O 1
ATOM 628 N N . THR B 1 7 ? 6.82 -20.656 -10.562 1 92.12 7 THR B N 1
ATOM 629 C CA . THR B 1 7 ? 5.84 -21.406 -9.797 1 92.12 7 THR B CA 1
ATOM 630 C C . THR B 1 7 ? 5.941 -21.078 -8.312 1 92.12 7 THR B C 1
ATOM 632 O O . THR B 1 7 ? 7.027 -21.125 -7.73 1 92.12 7 THR B O 1
ATOM 635 N N . ILE B 1 8 ? 4.809 -20.625 -7.824 1 92.31 8 ILE B N 1
ATOM 636 C CA . ILE B 1 8 ? 4.812 -20.25 -6.418 1 92.31 8 ILE B CA 1
ATOM 637 C C . ILE B 1 8 ? 3.551 -20.766 -5.734 1 92.31 8 ILE B C 1
ATOM 639 O O . ILE B 1 8 ? 2.539 -21.016 -6.395 1 92.31 8 ILE B O 1
ATOM 643 N N . GLU B 1 9 ? 3.77 -21.047 -4.387 1 94.38 9 GLU B N 1
ATOM 644 C CA . GLU B 1 9 ? 2.631 -21.391 -3.539 1 94.38 9 GLU B CA 1
ATOM 645 C C . GLU B 1 9 ? 2.061 -20.141 -2.852 1 94.38 9 GLU B C 1
ATOM 647 O O . GLU B 1 9 ? 2.799 -19.375 -2.232 1 94.38 9 GLU B O 1
ATOM 652 N N . LEU B 1 10 ? 0.725 -20.031 -3.021 1 95.75 10 LEU B N 1
ATOM 653 C CA . LEU B 1 10 ? 0.065 -18.875 -2.441 1 95.75 10 LEU B CA 1
ATOM 654 C C . LEU B 1 10 ? -1.104 -19.297 -1.558 1 95.75 10 LEU B C 1
ATOM 656 O O . LEU B 1 10 ? -1.759 -20.297 -1.827 1 95.75 10 LEU B O 1
ATOM 660 N N . ASP B 1 11 ? -1.333 -18.5 -0.552 1 96.25 11 ASP B N 1
ATOM 661 C CA . ASP B 1 11 ? -2.523 -18.656 0.281 1 96.25 11 ASP B CA 1
ATOM 662 C C . ASP B 1 11 ? -3.789 -18.312 -0.504 1 96.25 11 ASP B C 1
ATOM 664 O O . ASP B 1 11 ? -3.986 -17.172 -0.917 1 96.25 11 ASP B O 1
ATOM 668 N N . GLU B 1 12 ? -4.703 -19.312 -0.611 1 95.94 12 GLU B N 1
ATOM 669 C CA . GLU B 1 12 ? -5.891 -19.172 -1.447 1 95.94 12 GLU B CA 1
ATOM 670 C C . GLU B 1 12 ? -6.805 -18.078 -0.912 1 95.94 12 GLU B C 1
ATOM 672 O O . GLU B 1 12 ? -7.418 -17.328 -1.687 1 95.94 12 GLU B O 1
ATOM 677 N N . ASP B 1 13 ? -6.918 -18.062 0.382 1 97 13 ASP B N 1
ATOM 678 C CA . ASP B 1 13 ? -7.773 -17.031 0.981 1 97 13 ASP B CA 1
ATOM 679 C C . ASP B 1 13 ? -7.219 -15.641 0.721 1 97 13 ASP B C 1
ATOM 681 O O . ASP B 1 13 ? -7.977 -14.711 0.427 1 97 13 ASP B O 1
ATOM 685 N N . LEU B 1 14 ? -5.961 -15.477 0.761 1 97.75 14 LEU B N 1
ATOM 686 C CA . LEU B 1 14 ? -5.312 -14.195 0.492 1 97.75 14 LEU B CA 1
ATOM 687 C C . LEU B 1 14 ? -5.48 -13.797 -0.97 1 97.75 14 LEU B C 1
ATOM 689 O O . LEU B 1 14 ? -5.773 -12.641 -1.273 1 97.75 14 LEU B O 1
ATOM 693 N N . VAL B 1 15 ? -5.355 -14.742 -1.776 1 97.62 15 VAL B N 1
ATOM 694 C CA . VAL B 1 15 ? -5.512 -14.5 -3.207 1 97.62 15 VAL B CA 1
ATOM 695 C C . VAL B 1 15 ? -6.945 -14.062 -3.504 1 97.62 15 VAL B C 1
ATOM 697 O O . VAL B 1 15 ? -7.168 -13.078 -4.211 1 97.62 15 VAL B O 1
ATOM 700 N N . ARG B 1 16 ? -7.84 -14.75 -2.932 1 97.44 16 ARG B N 1
ATOM 701 C CA . ARG B 1 16 ? -9.25 -14.414 -3.141 1 97.44 16 ARG B CA 1
ATOM 702 C C . ARG B 1 16 ? -9.555 -13.008 -2.648 1 97.44 16 ARG B C 1
ATOM 704 O O . ARG B 1 16 ? -10.227 -12.234 -3.338 1 97.44 16 ARG B O 1
ATOM 711 N N . ALA B 1 17 ? -9.031 -12.766 -1.558 1 98.31 17 ALA B N 1
ATOM 712 C CA . ALA B 1 17 ? -9.25 -11.438 -0.996 1 98.31 17 ALA B CA 1
ATOM 713 C C . ALA B 1 17 ? -8.633 -10.359 -1.887 1 98.31 17 ALA B C 1
ATOM 715 O O . ALA B 1 17 ? -9.258 -9.328 -2.141 1 98.31 17 ALA B O 1
ATOM 716 N N . ALA B 1 18 ? -7.52 -10.547 -2.373 1 98.69 18 ALA B N 1
ATOM 717 C CA . ALA B 1 18 ? -6.82 -9.578 -3.211 1 98.69 18 ALA B CA 1
ATOM 718 C C . ALA B 1 18 ? -7.523 -9.406 -4.555 1 98.69 18 ALA B C 1
ATOM 720 O O . ALA B 1 18 ? -7.641 -8.289 -5.062 1 98.69 18 ALA B O 1
ATOM 721 N N . GLN B 1 19 ? -8.016 -10.516 -5.043 1 98.5 19 GLN B N 1
ATOM 722 C CA . GLN B 1 19 ? -8.727 -10.438 -6.312 1 98.5 19 GLN B CA 1
ATOM 723 C C . GLN B 1 19 ? -10.062 -9.719 -6.156 1 98.5 19 GLN B C 1
ATOM 725 O O . GLN B 1 19 ? -10.5 -9.008 -7.066 1 98.5 19 GLN B O 1
ATOM 730 N N . ALA B 1 20 ? -10.641 -9.891 -5.035 1 98.31 20 ALA B N 1
ATOM 731 C CA . ALA B 1 20 ? -11.875 -9.156 -4.77 1 98.31 20 ALA B CA 1
ATOM 732 C C . ALA B 1 20 ? -11.625 -7.648 -4.75 1 98.31 20 ALA B C 1
ATOM 734 O O . ALA B 1 20 ? -12.484 -6.863 -5.156 1 98.31 20 ALA B O 1
ATOM 735 N N . VAL B 1 21 ? -10.438 -7.281 -4.418 1 98.12 21 VAL B N 1
ATOM 736 C CA . VAL B 1 21 ? -10.047 -5.875 -4.367 1 98.12 21 VAL B CA 1
ATOM 737 C C . VAL B 1 21 ? -9.859 -5.34 -5.785 1 98.12 21 VAL B C 1
ATOM 739 O O . VAL B 1 21 ? -10.344 -4.258 -6.117 1 98.12 21 VAL B O 1
ATOM 742 N N . THR B 1 22 ? -9.234 -6.137 -6.578 1 98 22 THR B N 1
ATOM 743 C CA . THR B 1 22 ? -8.828 -5.621 -7.883 1 98 22 THR B CA 1
ATOM 744 C C . THR B 1 22 ? -9.867 -5.965 -8.945 1 98 22 THR B C 1
ATOM 746 O O . THR B 1 22 ? -9.961 -5.285 -9.969 1 98 22 THR B O 1
ATOM 749 N N . GLY B 1 23 ? -10.516 -7.078 -8.82 1 98.25 23 GLY B N 1
ATOM 750 C CA . GLY B 1 23 ? -11.406 -7.59 -9.844 1 98.25 23 GLY B CA 1
ATOM 751 C C . GLY B 1 23 ? -10.672 -8.148 -11.055 1 98.25 23 GLY B C 1
ATOM 752 O O . GLY B 1 23 ? -11.203 -8.141 -12.164 1 98.25 23 GLY B O 1
ATOM 753 N N . GLU B 1 24 ? -9.5 -8.461 -10.859 1 97.81 24 GLU B N 1
ATOM 754 C CA . GLU B 1 24 ? -8.633 -8.859 -11.969 1 97.81 24 GLU B CA 1
ATOM 755 C C . GLU B 1 24 ? -8.227 -10.328 -11.844 1 97.81 24 GLU B C 1
ATOM 757 O O . GLU B 1 24 ? -8.562 -10.992 -10.859 1 97.81 24 GLU B O 1
ATOM 762 N N . THR B 1 25 ? -7.629 -10.789 -12.867 1 96.25 25 THR B N 1
ATOM 763 C CA . THR B 1 25 ? -7.051 -12.133 -12.836 1 96.25 25 THR B CA 1
ATOM 764 C C . THR B 1 25 ? -5.941 -12.219 -11.789 1 96.25 25 THR B C 1
ATOM 766 O O . THR B 1 25 ? -5.496 -11.195 -11.266 1 96.25 25 THR B O 1
ATOM 769 N N . LEU B 1 26 ? -5.531 -13.383 -11.562 1 95.31 26 LEU B N 1
ATOM 770 C CA . LEU B 1 26 ? -4.469 -13.602 -10.586 1 95.31 26 LEU B CA 1
ATOM 771 C C . LEU B 1 26 ? -3.189 -12.883 -11 1 95.31 26 LEU B C 1
ATOM 773 O O . LEU B 1 26 ? -2.578 -12.18 -10.195 1 95.31 26 LEU B O 1
ATOM 777 N N . ARG B 1 27 ? -2.783 -13.062 -12.203 1 94.81 27 ARG B N 1
ATOM 778 C CA . ARG B 1 27 ? -1.556 -12.445 -12.695 1 94.81 27 ARG B CA 1
ATOM 779 C C .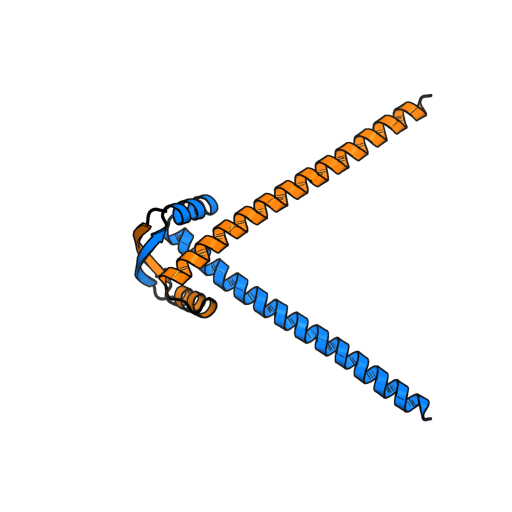 ARG B 1 27 ? -1.616 -10.922 -12.547 1 94.81 27 ARG B C 1
ATOM 781 O O . ARG B 1 27 ? -0.682 -10.305 -12.039 1 94.81 27 ARG B O 1
ATOM 788 N N . ALA B 1 28 ? -2.656 -10.414 -12.969 1 96.56 28 ALA B N 1
ATOM 789 C CA . ALA B 1 28 ? -2.828 -8.961 -12.914 1 96.56 28 ALA B CA 1
ATOM 790 C C . ALA B 1 28 ? -2.889 -8.469 -11.477 1 96.56 28 ALA B C 1
ATOM 792 O O . ALA B 1 28 ? -2.352 -7.406 -11.148 1 96.56 28 ALA B O 1
ATOM 793 N N . THR B 1 29 ? -3.531 -9.195 -10.633 1 98.25 29 THR B N 1
ATOM 794 C CA . THR B 1 29 ? -3.637 -8.859 -9.219 1 98.25 29 THR B CA 1
ATOM 795 C C . THR B 1 29 ? -2.26 -8.867 -8.555 1 98.25 29 THR B C 1
ATOM 797 O O . THR B 1 29 ? -1.913 -7.934 -7.824 1 98.25 29 THR B O 1
ATOM 800 N N . VAL B 1 30 ? -1.474 -9.82 -8.844 1 98.31 30 VAL B N 1
ATOM 801 C CA . VAL B 1 30 ? -0.136 -9.922 -8.266 1 98.31 30 VAL B CA 1
ATOM 802 C C . VAL B 1 30 ? 0.735 -8.781 -8.773 1 98.31 30 VAL B C 1
ATOM 804 O O . VAL B 1 30 ? 1.441 -8.133 -7.996 1 98.31 30 VAL B O 1
ATOM 807 N N . GLU B 1 31 ? 0.704 -8.531 -10.055 1 97.69 31 GLU B N 1
ATOM 808 C CA . GLU B 1 31 ? 1.487 -7.438 -10.617 1 97.69 31 GLU B CA 1
ATOM 809 C C . GLU B 1 31 ? 1.102 -6.105 -9.984 1 97.69 31 GLU B C 1
ATOM 811 O O . GLU B 1 31 ? 1.971 -5.301 -9.641 1 97.69 31 GLU B O 1
ATOM 816 N N . ARG B 1 32 ? -0.173 -5.93 -9.797 1 98.44 32 ARG B N 1
ATOM 817 C CA . ARG B 1 32 ? -0.651 -4.707 -9.156 1 98.44 32 ARG B CA 1
ATOM 818 C C . ARG B 1 32 ? -0.151 -4.613 -7.719 1 98.44 32 ARG B C 1
ATOM 820 O O . ARG B 1 32 ? 0.264 -3.543 -7.27 1 98.44 32 ARG B O 1
ATOM 827 N N . ALA B 1 33 ? -0.238 -5.652 -7.031 1 98.88 33 ALA B N 1
ATOM 828 C CA . ALA B 1 33 ? 0.222 -5.672 -5.645 1 98.88 33 ALA B CA 1
ATOM 829 C C . ALA B 1 33 ? 1.707 -5.328 -5.555 1 98.88 33 ALA B C 1
ATOM 831 O O . ALA B 1 33 ? 2.119 -4.543 -4.703 1 98.88 33 ALA B O 1
ATOM 832 N N . LEU B 1 34 ? 2.494 -5.887 -6.418 1 98.75 34 LEU B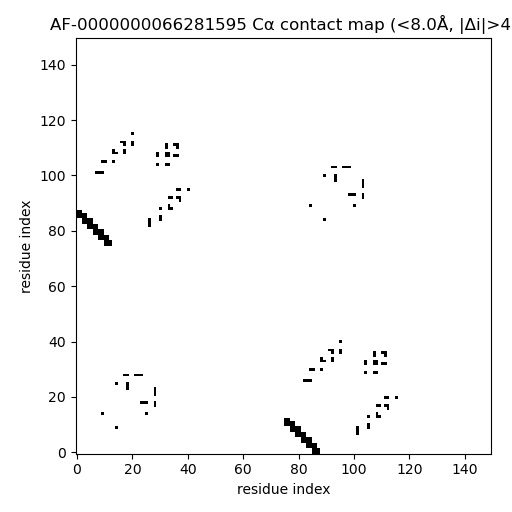 N 1
ATOM 833 C CA . LEU B 1 34 ? 3.928 -5.621 -6.43 1 98.75 34 LEU B CA 1
ATOM 834 C C . LEU B 1 34 ? 4.207 -4.168 -6.797 1 98.75 34 LEU B C 1
ATOM 836 O O . LEU B 1 34 ? 5.07 -3.525 -6.195 1 98.75 34 LEU B O 1
ATOM 840 N N . GLN B 1 35 ? 3.482 -3.652 -7.773 1 98.62 35 GLN B N 1
ATOM 841 C CA . GLN B 1 35 ? 3.627 -2.252 -8.156 1 98.62 35 GLN B CA 1
ATOM 842 C C . GLN B 1 35 ? 3.33 -1.324 -6.984 1 98.62 35 GLN B C 1
ATOM 844 O O . GLN B 1 35 ? 4.078 -0.376 -6.73 1 98.62 35 GLN B O 1
ATOM 849 N N . GLN B 1 36 ? 2.293 -1.634 -6.352 1 98.62 36 GLN B N 1
ATOM 850 C CA . GLN B 1 36 ? 1.899 -0.807 -5.215 1 98.62 36 GLN B CA 1
ATOM 851 C C . GLN B 1 36 ? 2.93 -0.891 -4.094 1 98.62 36 GLN B C 1
ATOM 853 O O . GLN B 1 36 ? 3.232 0.113 -3.443 1 98.62 36 GLN B O 1
ATOM 858 N N . LEU B 1 37 ? 3.402 -2.053 -3.914 1 98.69 37 LEU B N 1
ATOM 859 C CA . LEU B 1 37 ? 4.441 -2.244 -2.91 1 98.69 37 LEU B CA 1
ATOM 860 C C . LEU B 1 37 ? 5.66 -1.378 -3.215 1 98.69 37 LEU B C 1
ATOM 862 O O . LEU B 1 37 ? 6.164 -0.677 -2.334 1 98.69 37 LEU B O 1
ATOM 866 N N . VAL B 1 38 ? 6.105 -1.396 -4.402 1 98.75 38 VAL B N 1
ATOM 867 C CA . VAL B 1 38 ? 7.285 -0.645 -4.82 1 98.75 38 VAL B CA 1
ATOM 868 C C . VAL B 1 38 ? 7 0.853 -4.738 1 98.75 38 VAL B C 1
ATOM 870 O O . VAL B 1 38 ? 7.82 1.621 -4.227 1 98.75 38 VAL B O 1
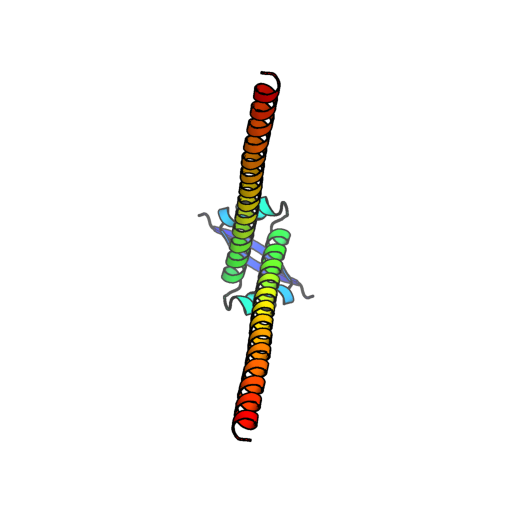ATOM 873 N N . ALA B 1 39 ? 5.867 1.226 -5.23 1 98.5 39 ALA B N 1
ATOM 874 C CA . ALA B 1 39 ? 5.492 2.637 -5.223 1 98.5 39 ALA B CA 1
ATOM 875 C C . ALA B 1 39 ? 5.414 3.178 -3.799 1 98.5 39 ALA B C 1
ATOM 877 O O . ALA B 1 39 ? 5.883 4.285 -3.523 1 98.5 39 ALA B O 1
ATOM 878 N N . ALA B 1 40 ? 4.801 2.43 -2.918 1 97.81 40 ALA B N 1
ATOM 879 C CA . ALA B 1 40 ? 4.66 2.854 -1.527 1 97.81 40 ALA B CA 1
ATOM 880 C C . ALA B 1 40 ? 6.023 3.029 -0.865 1 97.81 40 ALA B C 1
ATOM 882 O O . ALA B 1 40 ? 6.227 3.965 -0.089 1 97.81 40 ALA B O 1
ATOM 883 N N . ALA B 1 41 ? 6.895 2.166 -1.136 1 98.12 41 ALA B N 1
ATOM 884 C CA . ALA B 1 41 ? 8.234 2.26 -0.572 1 98.12 41 ALA B CA 1
ATOM 885 C C . ALA B 1 41 ? 8.961 3.502 -1.081 1 98.12 41 ALA B C 1
ATOM 887 O O . ALA B 1 41 ? 9.648 4.188 -0.317 1 98.12 41 ALA B O 1
ATOM 888 N N . ALA B 1 42 ? 8.859 3.732 -2.334 1 98.06 42 ALA B N 1
ATOM 889 C CA . ALA B 1 42 ? 9.484 4.91 -2.928 1 98.06 42 ALA B CA 1
ATOM 890 C C . ALA B 1 42 ? 8.93 6.195 -2.311 1 98.06 42 ALA B C 1
ATOM 892 O O . ALA B 1 42 ? 9.688 7.129 -2.027 1 98.06 42 ALA B O 1
ATOM 893 N N . GLU B 1 43 ? 7.664 6.25 -2.121 1 97.75 43 GLU B N 1
ATOM 894 C CA . GLU B 1 43 ? 7.004 7.41 -1.526 1 97.75 43 GLU B CA 1
ATOM 895 C C . GLU B 1 43 ? 7.48 7.637 -0.094 1 97.75 43 GLU B C 1
ATOM 897 O O . GLU B 1 43 ? 7.734 8.773 0.307 1 97.75 43 GLU B O 1
ATOM 902 N N . GLN B 1 44 ? 7.57 6.566 0.619 1 97.5 44 GLN B N 1
ATOM 903 C CA . GLN B 1 44 ? 8.031 6.668 1.999 1 97.5 44 GLN B CA 1
ATOM 904 C C . GLN B 1 44 ? 9.461 7.199 2.061 1 97.5 44 GLN B C 1
ATOM 906 O O . GLN B 1 44 ? 9.781 8.039 2.902 1 97.5 44 GLN B O 1
ATOM 911 N N . ALA B 1 45 ? 10.227 6.703 1.19 1 97.06 45 ALA B N 1
ATOM 912 C CA . ALA B 1 45 ? 11.609 7.152 1.139 1 97.06 45 ALA B CA 1
ATOM 913 C C . ALA B 1 45 ? 11.695 8.633 0.784 1 97.06 45 ALA B C 1
ATOM 915 O O . ALA B 1 45 ? 12.469 9.383 1.386 1 97.06 45 ALA B O 1
ATOM 916 N N . ALA B 1 46 ? 10.93 8.961 -0.171 1 97.44 46 ALA B N 1
ATOM 917 C CA . ALA B 1 46 ? 10.898 10.359 -0.592 1 97.44 46 ALA B CA 1
ATOM 918 C C . ALA B 1 46 ? 10.414 11.266 0.54 1 97.44 46 ALA B C 1
ATOM 920 O O . ALA B 1 46 ? 10.969 12.344 0.762 1 97.44 46 ALA B O 1
ATOM 921 N N . ALA B 1 47 ? 9.438 10.852 1.233 1 97.25 47 ALA B N 1
ATOM 922 C CA . ALA B 1 47 ? 8.891 11.617 2.352 1 97.25 47 ALA B CA 1
ATOM 923 C C . ALA B 1 47 ? 9.93 11.789 3.457 1 97.25 47 ALA B C 1
ATOM 925 O O . ALA B 1 47 ? 10.062 12.875 4.023 1 97.25 47 ALA B O 1
ATOM 926 N N . ARG B 1 48 ? 10.594 10.789 3.686 1 97.12 48 ARG B N 1
ATOM 927 C CA . ARG B 1 48 ? 11.641 10.836 4.699 1 97.12 48 ARG B CA 1
ATOM 928 C C . ARG B 1 48 ? 12.734 11.82 4.309 1 97.12 48 ARG B C 1
ATOM 930 O O . ARG B 1 48 ? 13.188 12.617 5.133 1 97.12 48 ARG B O 1
ATOM 937 N N . ARG B 1 49 ? 13.047 11.773 3.094 1 97.19 49 ARG B N 1
ATOM 938 C CA . ARG B 1 49 ? 14.086 12.68 2.598 1 97.19 49 ARG B CA 1
ATOM 939 C C . ARG B 1 49 ? 13.641 14.133 2.709 1 97.19 49 ARG B C 1
ATOM 941 O O . ARG B 1 49 ? 14.414 14.992 3.127 1 97.19 49 ARG B O 1
ATOM 948 N N . ARG B 1 50 ? 12.453 14.289 2.377 1 97.25 50 ARG B N 1
ATOM 949 C CA . ARG B 1 50 ? 11.906 15.648 2.457 1 97.25 50 ARG B CA 1
ATOM 950 C C . ARG B 1 50 ? 11.914 16.156 3.895 1 97.25 50 ARG B C 1
ATOM 952 O O . ARG B 1 50 ? 12.281 17.297 4.148 1 97.25 50 ARG B O 1
ATOM 959 N N . ARG B 1 51 ? 11.523 15.32 4.746 1 96.25 51 ARG B N 1
ATOM 960 C CA . ARG B 1 51 ? 11.5 15.695 6.156 1 96.25 51 ARG B CA 1
ATOM 961 C C . ARG B 1 51 ? 12.906 16.047 6.648 1 96.25 51 ARG B C 1
ATOM 963 O O . ARG B 1 51 ? 13.086 17 7.402 1 96.25 51 ARG B O 1
ATOM 970 N N . ILE B 1 52 ? 13.828 15.367 6.219 1 95.62 52 ILE B N 1
ATOM 971 C CA . ILE B 1 52 ? 15.219 15.586 6.617 1 95.62 52 ILE B CA 1
ATOM 972 C C . ILE B 1 52 ? 15.711 16.922 6.062 1 95.62 52 ILE B C 1
ATOM 974 O O . ILE B 1 52 ? 16.328 17.703 6.785 1 95.62 52 ILE B O 1
ATOM 978 N N . VAL B 1 53 ? 15.352 17.188 4.859 1 93.88 53 VAL B N 1
ATOM 979 C CA . VAL B 1 53 ? 15.766 18.438 4.211 1 93.88 53 VAL B CA 1
ATOM 980 C C . VAL B 1 53 ? 15.125 19.625 4.918 1 93.88 53 VAL B C 1
ATOM 982 O O . VAL B 1 53 ? 15.797 20.625 5.199 1 93.88 53 VAL B O 1
ATOM 985 N N . ASP B 1 54 ? 13.914 19.469 5.227 1 91.88 54 ASP B N 1
ATOM 986 C CA . ASP B 1 54 ? 13.195 20.516 5.926 1 91.88 54 ASP B CA 1
ATOM 987 C C . ASP B 1 54 ? 13.797 20.781 7.301 1 91.88 54 ASP B C 1
ATOM 989 O O . ASP B 1 54 ? 13.992 21.938 7.688 1 91.88 54 ASP B O 1
ATOM 993 N N . HIS B 1 55 ? 14.117 19.766 7.941 1 91.88 55 HIS B N 1
ATOM 994 C CA . HIS B 1 55 ? 14.719 19.891 9.266 1 91.88 55 HIS B CA 1
ATOM 995 C C . HIS B 1 55 ? 16.078 20.578 9.188 1 91.88 55 HIS B C 1
ATOM 997 O O . HIS B 1 55 ? 16.375 21.453 10 1 91.88 55 HIS B O 1
ATOM 1003 N N . LEU B 1 56 ? 16.797 20.203 8.188 1 90.31 56 LEU B N 1
ATOM 1004 C CA . LEU B 1 56 ? 18.125 20.781 8.023 1 90.31 56 LEU B CA 1
ATOM 1005 C C . LEU B 1 56 ? 18.031 22.266 7.648 1 90.31 56 LEU B C 1
ATOM 1007 O O . LEU B 1 56 ? 18.812 23.078 8.133 1 90.31 56 LEU B O 1
ATOM 1011 N N . ALA B 1 57 ? 17.078 22.562 6.922 1 88.81 57 ALA B N 1
ATOM 1012 C CA . ALA B 1 57 ? 16.859 23.953 6.523 1 88.81 57 ALA B CA 1
ATOM 1013 C C . ALA B 1 57 ? 16.453 24.797 7.715 1 88.81 57 ALA B C 1
ATOM 1015 O O . ALA B 1 57 ? 16.906 25.938 7.867 1 88.81 57 ALA B O 1
ATOM 1016 N N . HIS B 1 58 ? 15.688 24.234 8.531 1 88.31 58 HIS B N 1
ATOM 1017 C CA . HIS B 1 58 ? 15.227 24.953 9.719 1 88.31 58 HIS B CA 1
ATOM 1018 C C . HIS B 1 58 ? 16.344 25.094 10.742 1 88.31 58 HIS B C 1
ATOM 1020 O O . HIS B 1 58 ? 16.484 26.141 11.383 1 88.31 58 HIS B O 1
ATOM 1026 N N . ALA B 1 59 ? 17.094 24.047 10.82 1 85.19 59 ALA B N 1
ATOM 1027 C CA . ALA B 1 59 ? 18.219 24.078 11.75 1 85.19 59 ALA B CA 1
ATOM 1028 C C . ALA B 1 59 ? 19.281 25.062 11.289 1 85.19 59 ALA B C 1
ATOM 1030 O O . ALA B 1 59 ? 19.891 25.75 12.102 1 85.19 59 ALA B O 1
ATOM 1031 N N . GLY B 1 60 ? 19.469 25.047 10.062 1 79.38 60 GLY B N 1
ATOM 1032 C CA . GLY B 1 60 ? 20.422 26 9.508 1 79.38 60 GLY B CA 1
ATOM 1033 C C . GLY B 1 60 ? 20 27.438 9.711 1 79.38 60 GLY B C 1
ATOM 1034 O O . GLY B 1 60 ? 20.828 28.297 10.047 1 79.38 60 GLY B O 1
ATOM 1035 N N . THR B 1 61 ? 18.75 27.672 9.562 1 78.31 61 THR B N 1
ATOM 1036 C CA . THR B 1 61 ? 18.234 29.016 9.75 1 78.31 61 THR B CA 1
ATOM 1037 C C . THR B 1 61 ? 18.328 29.438 11.211 1 78.31 61 THR B C 1
ATOM 1039 O O . THR B 1 61 ? 18.703 30.578 11.516 1 78.31 61 THR B O 1
ATOM 1042 N N . HIS B 1 62 ? 18.094 28.516 12.039 1 74.56 62 HIS B N 1
ATOM 1043 C CA . HIS B 1 62 ? 18.156 28.812 13.469 1 74.56 62 HIS B CA 1
ATOM 1044 C C . HIS B 1 62 ? 19.609 29.016 13.922 1 74.56 62 HIS B C 1
ATOM 1046 O O . HIS B 1 62 ? 19.891 29.891 14.734 1 74.56 62 HIS B O 1
ATOM 1052 N N . VAL B 1 63 ? 20.484 28.297 13.438 1 73.12 63 VAL B N 1
ATOM 1053 C CA . VAL B 1 63 ? 21.891 28.422 13.781 1 73.12 63 VAL B CA 1
ATOM 1054 C C . VAL B 1 63 ? 22.453 29.734 13.242 1 73.12 63 VAL B C 1
ATOM 1056 O O . VAL B 1 63 ? 23.188 30.438 13.938 1 73.12 63 VAL B O 1
ATOM 1059 N N . ASP B 1 64 ? 22.047 30.016 12.086 1 72 64 ASP B N 1
ATOM 1060 C CA . ASP B 1 64 ? 22.5 31.281 11.516 1 72 64 ASP B CA 1
ATOM 1061 C C . ASP B 1 64 ? 21.938 32.469 12.305 1 72 64 ASP B C 1
ATOM 1063 O O . ASP B 1 64 ? 22.656 33.438 12.57 1 72 64 ASP B O 1
ATOM 1067 N N . ALA B 1 65 ? 20.734 32.375 12.727 1 69.31 65 ALA B N 1
ATOM 1068 C CA . ALA B 1 65 ? 20.109 33.438 13.5 1 69.31 65 ALA B CA 1
ATOM 1069 C C . ALA B 1 65 ? 20.75 33.562 14.875 1 69.31 65 ALA B C 1
ATOM 1071 O O . ALA B 1 65 ? 20.984 34.688 15.359 1 69.31 65 ALA B O 1
ATOM 1072 N N . ASP B 1 66 ? 21.109 32.531 15.484 1 67.75 66 ASP B N 1
ATOM 1073 C CA . ASP B 1 66 ? 21.734 32.531 16.812 1 67.75 66 ASP B CA 1
ATOM 1074 C C . ASP B 1 66 ? 23.141 33.125 16.734 1 67.75 66 ASP B C 1
ATOM 1076 O O . ASP B 1 66 ? 23.562 33.844 17.625 1 67.75 66 ASP B O 1
ATOM 1080 N N . VAL B 1 67 ? 23.844 32.844 15.703 1 71.25 67 VAL B N 1
ATOM 1081 C CA . VAL B 1 67 ? 25.188 33.375 15.508 1 71.25 67 VAL B CA 1
ATOM 1082 C C . VAL B 1 67 ? 25.109 34.875 15.234 1 71.25 67 VAL B C 1
ATOM 1084 O O . VAL B 1 67 ? 25.891 35.656 15.789 1 71.25 67 VAL B O 1
ATOM 1087 N N . LEU B 1 68 ? 24.203 35.281 14.508 1 70.25 68 LEU B N 1
ATOM 1088 C CA . LEU B 1 68 ? 24.031 36.688 14.188 1 70.25 68 LEU B CA 1
ATOM 1089 C C . LEU B 1 68 ? 23.594 37.469 15.43 1 70.25 68 LEU B C 1
ATOM 1091 O O . LEU B 1 68 ? 24.094 38.562 15.664 1 70.25 68 LEU B O 1
ATOM 1095 N N . LEU B 1 69 ? 22.766 36.906 16.219 1 69.06 69 LEU B N 1
ATOM 1096 C CA . LEU B 1 69 ? 22.312 37.562 17.453 1 69.06 69 LEU B CA 1
ATOM 1097 C C . LEU B 1 69 ? 23.438 37.625 18.484 1 69.06 69 LEU B C 1
ATOM 1099 O O . LEU B 1 69 ? 23.578 38.625 19.188 1 69.06 69 LEU B O 1
ATOM 1103 N N . SER B 1 70 ? 24.219 36.719 18.516 1 72.75 70 SER B N 1
ATOM 1104 C CA . SER B 1 70 ? 25.359 36.688 19.422 1 72.75 70 SER B CA 1
ATOM 1105 C C . SER B 1 70 ? 26.422 37.656 19 1 72.75 70 SER B C 1
ATOM 1107 O O . SER B 1 70 ? 27.016 38.344 19.828 1 72.75 70 SER B O 1
ATOM 1109 N N . GLU B 1 71 ? 26.609 37.844 17.812 1 70.56 71 GLU B N 1
ATOM 1110 C CA . GLU B 1 71 ? 27.594 38.781 17.312 1 70.56 71 GLU B CA 1
ATOM 1111 C C . GLU B 1 71 ? 27.141 40.219 17.5 1 70.56 71 GLU B C 1
ATOM 1113 O O . GLU B 1 71 ? 27.938 41.094 17.828 1 70.56 71 GLU B O 1
ATOM 1118 N N . GLN B 1 72 ? 25.906 40.5 17.438 1 65.19 72 GLN B N 1
ATOM 1119 C CA . GLN B 1 72 ? 25.359 41.844 17.625 1 65.19 72 GLN B CA 1
ATOM 1120 C C . GLN B 1 72 ? 25.312 42.188 19.109 1 65.19 72 GLN B C 1
ATOM 1122 O O . GLN B 1 72 ? 25.438 43.375 19.469 1 65.19 72 GLN B O 1
ATOM 1127 N N . ALA B 1 73 ? 25.172 41.188 19.891 1 67 73 ALA B N 1
ATOM 1128 C CA . ALA B 1 73 ? 25.125 41.438 21.328 1 67 73 ALA B CA 1
ATOM 1129 C C . ALA B 1 73 ? 26.5 41.812 21.859 1 67 73 ALA B C 1
ATOM 1131 O O . ALA B 1 73 ? 26.609 42.5 22.891 1 67 73 ALA B O 1
ATOM 1132 N N . TRP B 1 74 ? 27.484 41.5 21.25 1 68.19 74 TRP B N 1
ATOM 1133 C CA . TRP B 1 74 ? 28.844 41.812 21.703 1 68.19 74 TRP B CA 1
ATOM 1134 C C . TRP B 1 74 ? 29.328 43.125 21.141 1 68.19 74 TRP B C 1
ATOM 1136 O O . TRP B 1 74 ? 30.375 43.656 21.531 1 68.19 74 TRP B O 1
ATOM 1146 N N . ARG B 1 75 ? 28.531 43.781 20.375 1 54.09 75 ARG B N 1
ATOM 1147 C CA . ARG B 1 75 ? 28.906 45.094 19.953 1 54.09 75 ARG B CA 1
ATOM 1148 C C . ARG B 1 75 ? 28.281 46.156 20.844 1 54.09 75 ARG B C 1
ATOM 1150 O O . ARG B 1 75 ? 28.953 47.125 21.234 1 54.09 75 ARG B O 1
#

Organism: Mycobacterium tuberculosis (strain CDC 1551 / Oshkosh) (NCBI:txid83331)

Foldseek 3Di:
DDDDDDDDDDDPVVQVVQCVVVVDDSVVSVVVVVVVVVVVVVVVVVVVVVVVVVVVVVVVVVVVVVVVVVVVVVD/DDDDDDDDDDDPVVQVVQCVVVVDDSVVSVVVVVVVVVVVVVVVVVVVVVVVVVVVVVVVVVVVVVVVVVVVVVD

Radius of gyration: 26.38 Å; Cα contacts (8 Å, |Δi|>4): 118; chains: 2; bounding box: 72×69×41 Å